Protein AF-A0A8H8J7C5-F1 (afdb_monomer)

Radius of gyration: 35.04 Å; Cα contacts (8 Å, |Δi|>4): 79; chains: 1; bounding box: 46×89×86 Å

Mean predicted aligned error: 20.27 Å

Solvent-accessible surface area (backbone atoms only — not comparable to full-atom values): 8372 Å² total; per-residue (Å²): 139,85,85,79,82,82,80,79,82,76,91,71,86,73,75,77,87,76,67,81,74,76,74,52,92,38,71,64,55,70,90,44,63,45,82,53,96,81,52,27,26,56,82,65,75,46,79,35,15,84,54,33,50,18,37,34,22,62,77,72,44,92,79,47,77,75,75,59,83,78,74,84,79,82,80,80,79,80,54,73,67,56,54,52,53,48,52,54,51,54,52,54,50,54,49,52,53,51,53,53,53,68,76,57,78,63,90,84,92,81,80,84,78,78,81,83,80,84,85,82,79,94,130

Foldseek 3Di:
DDDDDDDDDDPDPPPPPPPPDPPQPAAADQPDADPDPVGFQVVVVHFAASRHRHRRDHCPDPPRPVVPPPPDDDDDDDDPVRVVVVVVVVVVVVVVVVVVVVVPPDDDDDDPPDDPPPDDDDD

Sequence (123 aa):
MVTRPMHAVDSKGKQPDKFKGYRRPFSPDDSNVTKHKKGTPKSRGMRGCIHCGSKMHYKECKHNKSNANNVQVYFAGTTEEEQASFAEYEANAAEYESETKSETSDEEKDEDSSSDSSSESDF

pLDDT: mean 72.41, std 14.82, range [43.72, 93.31]

Secondary structure (DSSP, 8-state):
--PPP-----S-------------SS----S----STT--TTTTT----TTT--SS-SS--TT-GGGS--------PPPHHHHHHHHHHHHHHHH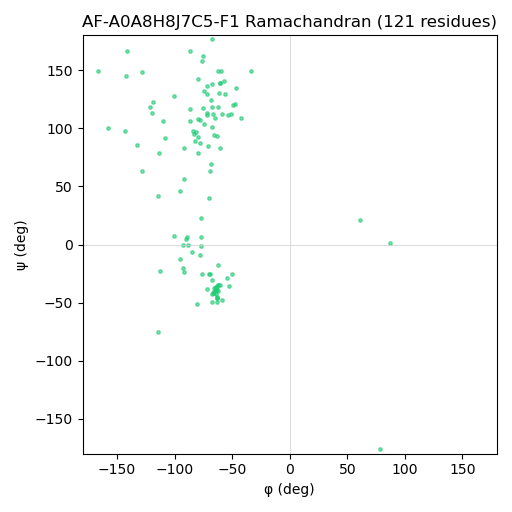HHHHHHHH--S-----------------

Structure (mmCIF, N/CA/C/O backbone):
data_AF-A0A8H8J7C5-F1
#
_entry.id   AF-A0A8H8J7C5-F1
#
loop_
_atom_site.group_PDB
_atom_site.id
_atom_site.type_symbol
_atom_site.label_atom_id
_atom_site.label_alt_id
_atom_site.label_comp_id
_atom_site.label_asym_id
_atom_site.label_entity_id
_atom_site.label_seq_id
_atom_site.pdbx_PDB_ins_code
_atom_site.Cartn_x
_atom_site.Cartn_y
_atom_site.Cartn_z
_atom_site.occupancy
_atom_site.B_iso_or_equiv
_atom_site.auth_seq_id
_atom_site.auth_comp_id
_atom_site.auth_asym_id
_atom_site.auth_atom_id
_atom_site.pdbx_PDB_model_num
ATOM 1 N N . MET A 1 1 ? 7.467 -57.342 -36.248 1.00 47.88 1 MET A N 1
ATOM 2 C CA . MET A 1 1 ? 8.265 -56.221 -35.704 1.00 47.88 1 MET A CA 1
ATOM 3 C C . MET A 1 1 ? 7.764 -54.951 -36.373 1.00 47.88 1 MET A C 1
ATOM 5 O O . MET A 1 1 ? 7.966 -54.811 -37.568 1.00 47.88 1 MET A O 1
ATOM 9 N N . VAL A 1 2 ? 7.007 -54.107 -35.667 1.00 52.25 2 VAL A N 1
ATOM 10 C CA . VAL A 1 2 ? 6.400 -52.896 -36.251 1.00 52.25 2 VAL A CA 1
ATOM 11 C C . VAL A 1 2 ? 7.113 -51.687 -35.659 1.00 52.25 2 VAL A C 1
ATOM 13 O O . VAL A 1 2 ? 6.951 -51.379 -34.479 1.00 52.25 2 VAL A O 1
ATOM 16 N N . THR A 1 3 ? 7.956 -51.044 -36.457 1.00 60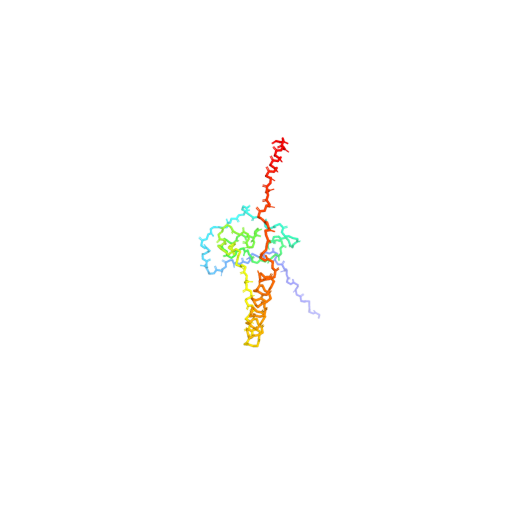.53 3 THR A N 1
ATOM 17 C CA . THR A 1 3 ? 8.647 -49.807 -36.096 1.00 60.53 3 THR A CA 1
ATOM 18 C C . THR A 1 3 ? 7.660 -48.644 -36.169 1.00 60.53 3 THR A C 1
ATOM 20 O O . THR A 1 3 ? 7.092 -48.348 -37.217 1.00 60.53 3 THR A O 1
ATOM 23 N N . ARG A 1 4 ? 7.417 -47.987 -35.030 1.00 63.19 4 ARG A N 1
ATOM 24 C CA . ARG A 1 4 ? 6.651 -46.735 -34.978 1.00 63.19 4 ARG A CA 1
ATOM 25 C C . ARG A 1 4 ? 7.520 -45.584 -35.504 1.00 63.19 4 ARG A C 1
ATOM 27 O O . ARG A 1 4 ? 8.657 -45.460 -35.045 1.00 63.19 4 ARG A O 1
ATOM 34 N N . PRO A 1 5 ? 7.015 -44.728 -36.408 1.00 65.56 5 PRO A N 1
ATOM 35 C CA . PRO A 1 5 ? 7.745 -43.544 -36.833 1.00 65.56 5 PRO A CA 1
ATOM 36 C C . PRO A 1 5 ? 7.769 -42.510 -35.699 1.00 65.56 5 PRO A C 1
ATOM 38 O O . PRO A 1 5 ? 6.742 -42.183 -35.104 1.00 65.56 5 PRO A O 1
ATOM 41 N N . MET A 1 6 ? 8.965 -42.012 -35.390 1.00 60.91 6 MET A N 1
ATOM 42 C CA . MET A 1 6 ? 9.193 -40.890 -34.481 1.00 60.91 6 MET A CA 1
ATOM 43 C C . MET A 1 6 ? 8.733 -39.607 -35.182 1.00 60.91 6 MET A C 1
ATOM 45 O O . MET A 1 6 ? 9.311 -39.213 -36.192 1.00 60.91 6 MET A O 1
ATOM 49 N N . HIS A 1 7 ? 7.678 -38.967 -34.678 1.00 58.69 7 HIS A N 1
ATOM 50 C CA . HIS A 1 7 ? 7.254 -37.660 -35.175 1.00 58.69 7 HIS A CA 1
ATOM 51 C C . HIS A 1 7 ? 8.295 -36.599 -34.798 1.00 58.69 7 HIS A C 1
ATOM 53 O O . HIS A 1 7 ? 8.630 -36.435 -33.625 1.00 58.69 7 HIS A O 1
ATOM 59 N N . ALA A 1 8 ? 8.804 -35.889 -35.805 1.00 57.34 8 ALA A N 1
ATOM 60 C CA . ALA A 1 8 ? 9.688 -34.747 -35.639 1.00 57.34 8 ALA A CA 1
ATOM 61 C C . ALA A 1 8 ? 8.974 -33.628 -34.861 1.00 57.34 8 ALA A C 1
ATOM 63 O O . ALA A 1 8 ? 7.851 -33.245 -35.186 1.00 57.34 8 ALA A O 1
ATOM 64 N N . VAL A 1 9 ? 9.629 -33.106 -33.823 1.00 58.81 9 VAL A N 1
ATOM 65 C CA . VAL A 1 9 ? 9.182 -31.910 -33.106 1.00 58.81 9 VAL A CA 1
ATOM 66 C C . VAL A 1 9 ? 9.625 -30.676 -33.891 1.00 58.81 9 VAL A C 1
ATOM 68 O O . VAL A 1 9 ? 10.767 -30.235 -33.804 1.00 58.81 9 VAL A O 1
ATOM 71 N N . ASP A 1 10 ? 8.723 -30.126 -34.701 1.00 54.53 10 ASP A N 1
ATOM 72 C CA . ASP A 1 10 ? 8.936 -28.846 -35.375 1.00 54.53 10 ASP A CA 1
ATOM 73 C C . ASP A 1 10 ? 9.039 -27.702 -34.347 1.00 54.53 10 ASP A C 1
ATOM 75 O O . ASP A 1 10 ? 8.063 -27.281 -33.721 1.00 54.53 10 ASP A O 1
ATOM 79 N N . SER A 1 11 ? 10.251 -27.165 -34.194 1.00 59.75 11 SER A N 1
ATOM 80 C CA . SER A 1 11 ? 10.648 -26.084 -33.276 1.00 59.75 11 SER A CA 1
ATOM 81 C C . SER A 1 11 ? 10.108 -24.689 -33.638 1.00 59.75 11 SER A C 1
ATOM 83 O O . SER A 1 11 ? 10.807 -23.685 -33.498 1.00 59.75 11 SER A O 1
ATOM 85 N N . LYS A 1 12 ? 8.857 -24.569 -34.090 1.00 56.31 12 LYS A N 1
ATOM 86 C CA . LYS A 1 12 ? 8.212 -23.266 -34.337 1.00 56.31 12 LYS A CA 1
ATOM 87 C C . LYS A 1 12 ? 6.858 -23.177 -33.645 1.00 56.31 12 LYS A C 1
ATOM 89 O O . LYS A 1 12 ? 5.825 -22.955 -34.267 1.00 56.31 12 LYS A O 1
ATOM 94 N N . GLY A 1 13 ? 6.885 -23.248 -32.316 1.00 46.78 13 GLY A N 1
ATOM 95 C CA . GLY A 1 13 ? 5.779 -22.833 -31.454 1.00 46.78 13 GLY A CA 1
ATOM 96 C C . GLY A 1 13 ? 5.579 -21.313 -31.469 1.00 46.78 13 GLY A C 1
ATOM 97 O O . GLY A 1 13 ? 5.744 -20.654 -30.445 1.00 46.78 13 GLY A O 1
ATOM 98 N N . LYS A 1 14 ? 5.230 -20.729 -32.621 1.00 56.09 14 LYS A N 1
ATOM 99 C CA . LYS A 1 14 ? 4.709 -19.359 -32.679 1.00 56.09 14 LYS A CA 1
ATOM 100 C C . LYS A 1 14 ? 3.247 -19.433 -32.240 1.00 56.09 14 LYS A C 1
ATOM 102 O O . LYS A 1 14 ? 2.356 -19.652 -33.054 1.00 56.09 14 LYS A O 1
ATOM 107 N N . GLN A 1 15 ? 3.029 -19.342 -30.929 1.00 52.25 15 GLN A N 1
ATOM 108 C CA . GLN A 1 15 ? 1.696 -19.234 -30.334 1.00 52.25 15 GLN A CA 1
ATOM 109 C C . GLN A 1 15 ? 0.929 -18.120 -31.071 1.00 52.25 15 GLN A C 1
ATOM 111 O O . GLN A 1 15 ? 1.420 -16.987 -31.109 1.00 52.25 15 GLN A O 1
ATOM 116 N N . PRO A 1 16 ? -0.221 -18.406 -31.705 1.00 46.00 16 PRO A N 1
ATOM 117 C CA . PRO A 1 16 ? -1.013 -17.362 -32.327 1.00 46.00 16 PRO A CA 1
ATOM 118 C C . PRO A 1 16 ? -1.576 -16.468 -31.220 1.00 46.00 16 PRO A C 1
ATOM 120 O O . PRO A 1 16 ? -2.333 -16.927 -30.365 1.00 46.00 16 PRO A O 1
ATOM 123 N N . ASP A 1 17 ? -1.195 -15.191 -31.249 1.00 55.91 17 ASP A N 1
ATOM 124 C CA . ASP A 1 17 ? -1.699 -14.121 -30.386 1.00 55.91 17 ASP A CA 1
ATOM 125 C C . ASP A 1 17 ? -3.170 -13.836 -30.747 1.00 55.91 17 ASP A C 1
ATOM 127 O O . ASP A 1 17 ? -3.527 -12.849 -31.383 1.00 55.91 17 ASP A O 1
ATOM 131 N N . LYS A 1 18 ? -4.050 -14.789 -30.430 1.00 47.41 18 LYS A N 1
ATOM 132 C CA . LYS A 1 18 ? -5.505 -14.632 -30.488 1.00 47.41 18 LYS A CA 1
ATOM 133 C C . LYS A 1 18 ? -6.018 -14.256 -29.101 1.00 47.41 18 LYS A C 1
ATOM 135 O O . LYS A 1 18 ? -6.990 -14.832 -28.618 1.00 47.41 18 LYS A O 1
ATOM 140 N N . PHE A 1 19 ? -5.373 -13.298 -28.433 1.00 52.53 19 PHE A N 1
ATOM 141 C CA . PHE A 1 19 ? -5.981 -12.684 -27.260 1.00 52.53 19 PHE A CA 1
ATOM 142 C C . PHE A 1 19 ? -6.907 -11.575 -27.750 1.00 52.53 19 PHE A C 1
ATOM 144 O O . PHE A 1 19 ? -6.476 -10.479 -28.100 1.00 52.53 19 PHE A O 1
ATOM 151 N N . LYS A 1 20 ? -8.197 -11.910 -27.830 1.00 50.31 20 LYS A N 1
ATOM 152 C CA . LYS A 1 20 ? -9.311 -10.991 -28.078 1.00 50.31 20 LYS A CA 1
ATOM 153 C C . LYS A 1 20 ? -9.071 -9.724 -27.246 1.00 50.31 20 LYS A C 1
ATOM 155 O O . LYS A 1 20 ? -9.028 -9.774 -26.018 1.00 50.31 20 LYS A O 1
ATOM 160 N N . GLY A 1 21 ? -8.744 -8.639 -27.945 1.00 52.88 21 GLY A N 1
ATOM 161 C CA . GLY A 1 21 ? -8.026 -7.505 -27.384 1.00 52.88 21 GLY A CA 1
ATOM 162 C C . GLY A 1 21 ? -8.835 -6.740 -26.351 1.00 52.88 21 GLY A C 1
ATOM 163 O O . GLY A 1 21 ? -9.606 -5.852 -26.701 1.00 52.88 21 GLY A O 1
ATOM 164 N N . TYR A 1 22 ? -8.551 -6.977 -25.073 1.00 55.50 22 TYR A N 1
ATOM 165 C CA . TYR A 1 22 ? -8.580 -5.884 -24.112 1.00 55.50 22 TYR A CA 1
ATOM 166 C C . TYR A 1 22 ? -7.457 -4.935 -24.519 1.00 55.50 22 TYR A C 1
ATOM 168 O O . TYR A 1 22 ? -6.286 -5.159 -24.196 1.00 55.50 22 TYR A O 1
ATOM 176 N N . ARG A 1 23 ? -7.797 -3.910 -25.309 1.00 63.72 23 ARG A N 1
ATOM 177 C CA . ARG A 1 23 ? -6.909 -2.768 -25.520 1.00 63.72 23 ARG A CA 1
ATOM 178 C C . ARG A 1 23 ? -6.543 -2.257 -24.136 1.00 63.72 23 ARG A C 1
ATOM 180 O O . ARG A 1 23 ? -7.403 -1.773 -23.404 1.00 63.72 23 ARG A O 1
ATOM 187 N N . ARG A 1 24 ? -5.277 -2.420 -23.756 1.00 73.94 24 ARG A N 1
ATOM 188 C CA . ARG A 1 24 ? -4.778 -1.747 -22.565 1.00 73.94 24 ARG A CA 1
ATOM 189 C C . ARG A 1 24 ? -4.922 -0.244 -22.800 1.00 73.94 24 ARG A C 1
ATOM 191 O O . ARG A 1 24 ? -4.666 0.202 -23.920 1.00 73.94 24 ARG A O 1
ATOM 198 N N . PRO A 1 25 ? -5.344 0.517 -21.781 1.00 80.69 25 PRO A N 1
ATOM 199 C CA . PRO A 1 25 ? -5.599 1.946 -21.928 1.00 80.69 25 PRO A CA 1
ATOM 200 C C . PRO A 1 25 ? -4.340 2.733 -22.320 1.00 80.69 25 PRO A C 1
ATOM 202 O O . PRO A 1 25 ? -4.454 3.840 -22.831 1.00 80.69 25 PRO A O 1
ATOM 205 N N . PHE A 1 26 ? -3.153 2.148 -22.129 1.00 82.81 26 PHE A N 1
ATOM 206 C CA . PHE A 1 26 ? -1.869 2.772 -22.420 1.00 82.81 26 PHE A CA 1
ATOM 207 C C . PHE A 1 26 ? -0.985 1.872 -23.289 1.00 82.81 26 PHE A C 1
ATOM 209 O O . PHE A 1 26 ? -1.038 0.640 -23.192 1.00 82.81 26 PHE A O 1
ATOM 216 N N . SER A 1 27 ? -0.158 2.497 -24.132 1.00 87.31 27 SER A N 1
ATOM 217 C CA . SER A 1 27 ? 0.898 1.816 -24.884 1.00 87.31 27 SER A CA 1
ATOM 218 C C . SER A 1 27 ? 1.929 1.202 -23.931 1.00 87.31 27 SER A C 1
ATOM 220 O O . SER A 1 27 ? 2.159 1.766 -22.860 1.00 87.31 27 SER A O 1
ATOM 222 N N . PRO A 1 28 ? 2.578 0.081 -24.297 1.00 85.81 28 PRO A N 1
ATOM 223 C CA . PRO A 1 28 ? 3.670 -0.475 -23.508 1.00 85.81 28 PRO A CA 1
ATOM 224 C C . PRO A 1 28 ? 4.774 0.566 -23.316 1.00 85.81 28 PRO A C 1
ATOM 226 O O . PRO A 1 28 ? 5.223 1.173 -24.283 1.00 85.81 28 PRO A O 1
ATOM 229 N N . ASP A 1 29 ? 5.189 0.760 -22.071 1.00 83.75 29 ASP A N 1
ATOM 230 C CA . ASP A 1 29 ? 6.235 1.703 -21.689 1.00 83.75 29 ASP A CA 1
ATOM 231 C C . ASP A 1 29 ? 7.350 0.935 -20.976 1.00 83.75 29 ASP A C 1
ATOM 233 O O . ASP A 1 29 ? 7.104 0.3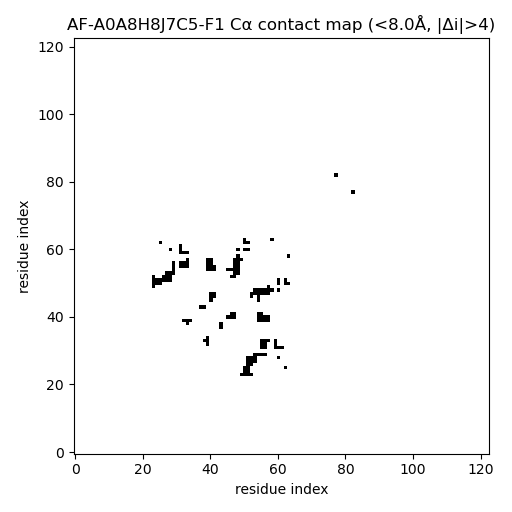08 -19.948 1.00 83.75 29 ASP A O 1
ATOM 237 N N . ASP A 1 30 ? 8.558 0.950 -21.533 1.00 85.75 30 ASP A N 1
ATOM 238 C CA . ASP A 1 30 ? 9.727 0.260 -20.977 1.00 85.75 30 ASP A CA 1
ATOM 239 C C . ASP A 1 30 ? 10.671 1.217 -20.224 1.00 85.75 30 ASP A C 1
ATOM 241 O O . ASP A 1 30 ? 11.748 0.798 -19.799 1.00 85.75 30 ASP A O 1
ATOM 245 N N . SER A 1 31 ? 10.274 2.483 -20.025 1.00 84.56 31 SER A N 1
ATOM 246 C CA . SER A 1 31 ? 11.078 3.482 -19.302 1.00 84.56 31 SER A CA 1
ATOM 247 C C . SER A 1 31 ? 11.371 3.079 -17.852 1.00 84.56 31 SER A C 1
ATOM 249 O O . SER A 1 31 ? 12.467 3.322 -17.350 1.00 84.56 31 SER A O 1
ATOM 251 N N . ASN A 1 32 ? 10.423 2.395 -17.203 1.00 81.44 32 ASN A N 1
ATOM 252 C CA . ASN A 1 32 ? 10.588 1.840 -15.865 1.00 81.44 32 ASN A CA 1
ATOM 253 C C . ASN A 1 32 ? 10.883 0.337 -15.931 1.00 81.44 32 ASN A C 1
ATOM 255 O O . ASN A 1 32 ? 10.123 -0.442 -16.520 1.00 81.44 32 ASN A O 1
ATOM 259 N N . VAL A 1 33 ? 11.964 -0.072 -15.264 1.00 82.88 33 VAL A N 1
ATOM 260 C CA . VAL A 1 33 ? 12.408 -1.466 -15.151 1.00 82.88 33 VAL A CA 1
ATOM 261 C C . VAL A 1 33 ? 12.411 -1.867 -13.681 1.00 82.88 33 VAL A C 1
ATOM 263 O O . VAL A 1 33 ? 13.128 -1.263 -12.885 1.00 82.88 33 VAL A O 1
ATOM 266 N N . THR A 1 34 ? 11.672 -2.924 -13.327 1.00 80.44 34 THR A N 1
ATOM 267 C CA . THR A 1 34 ? 11.658 -3.431 -11.946 1.00 80.44 34 THR A CA 1
ATOM 268 C C . THR A 1 34 ? 13.046 -3.912 -11.543 1.00 80.44 34 THR A C 1
ATOM 270 O O . THR A 1 34 ? 13.553 -4.880 -12.118 1.00 80.44 34 THR A O 1
ATOM 273 N N . LYS A 1 35 ? 13.621 -3.287 -10.512 1.00 79.25 35 LYS A N 1
ATOM 274 C CA . LYS A 1 35 ? 14.953 -3.616 -9.963 1.00 79.25 35 LYS A CA 1
ATOM 275 C C . LYS A 1 35 ? 14.918 -4.676 -8.854 1.00 79.25 35 LYS A C 1
ATOM 277 O O . LYS A 1 35 ? 15.927 -4.945 -8.211 1.00 79.25 35 LYS A O 1
ATOM 282 N N . HIS A 1 36 ? 13.757 -5.274 -8.588 1.00 75.12 36 HIS A N 1
ATOM 283 C CA . HIS A 1 36 ? 13.601 -6.252 -7.514 1.00 75.12 36 HIS A CA 1
ATOM 284 C C . HIS A 1 36 ? 14.519 -7.473 -7.680 1.00 75.12 36 HIS A C 1
ATOM 286 O O . HIS A 1 36 ? 14.738 -7.953 -8.789 1.00 75.12 36 HIS A O 1
ATOM 292 N N . LYS A 1 37 ? 1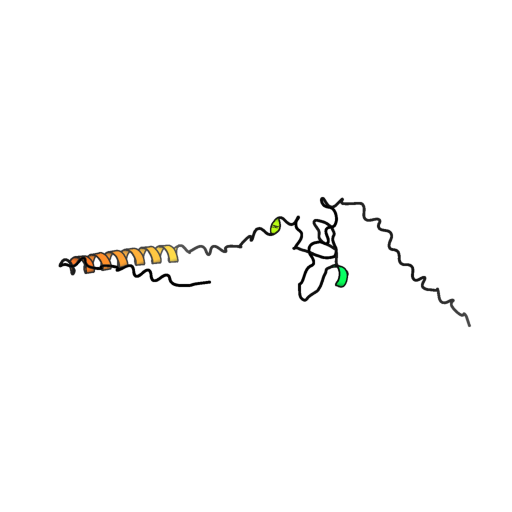4.928 -8.073 -6.550 1.00 73.94 37 LYS A N 1
ATOM 293 C CA . LYS A 1 37 ? 15.753 -9.301 -6.464 1.00 73.94 37 LYS A CA 1
ATOM 294 C C . LYS A 1 37 ? 15.238 -10.468 -7.323 1.00 73.94 37 LYS A C 1
ATOM 296 O O . LYS A 1 37 ? 16.002 -11.343 -7.705 1.00 73.94 37 LYS A O 1
ATOM 301 N N . LYS A 1 38 ? 13.933 -10.489 -7.619 1.00 76.81 38 LYS A N 1
ATOM 302 C CA . LYS A 1 38 ? 13.270 -11.526 -8.426 1.00 76.81 38 LYS A CA 1
ATOM 303 C C . LYS A 1 38 ? 13.355 -11.271 -9.946 1.00 76.81 38 LYS A C 1
ATOM 305 O O . LYS A 1 38 ? 12.948 -12.138 -10.709 1.00 76.81 38 LYS A O 1
ATOM 310 N N . GLY A 1 39 ? 13.875 -10.127 -10.391 1.00 81.31 39 GLY A N 1
ATOM 311 C CA . GLY A 1 39 ? 13.980 -9.756 -11.804 1.00 81.31 39 GLY A CA 1
ATOM 312 C C . GLY A 1 39 ? 12.672 -9.245 -12.421 1.00 81.31 39 GLY A C 1
ATOM 313 O O . GLY A 1 39 ? 11.656 -9.081 -11.738 1.00 81.31 39 GLY A O 1
ATOM 314 N N . THR A 1 40 ? 12.706 -8.983 -13.730 1.00 86.81 40 THR A N 1
ATOM 315 C CA . THR A 1 40 ? 11.580 -8.426 -14.493 1.00 86.81 40 THR A CA 1
ATOM 316 C C . THR A 1 40 ? 10.503 -9.478 -14.789 1.00 86.81 40 THR A C 1
ATOM 318 O O . THR A 1 40 ? 10.778 -10.681 -14.819 1.00 86.81 40 THR A O 1
ATOM 321 N N . PRO A 1 41 ? 9.250 -9.073 -15.066 1.00 88.38 41 PRO A N 1
ATOM 322 C CA . PRO A 1 41 ? 8.223 -10.005 -15.536 1.00 88.38 41 PRO A CA 1
ATOM 323 C C . PRO A 1 41 ? 8.671 -10.825 -16.755 1.00 88.38 41 PRO A C 1
ATOM 325 O O . PRO A 1 41 ? 8.368 -12.017 -16.832 1.00 88.38 41 PRO A O 1
ATOM 328 N N . LYS A 1 42 ? 9.451 -10.213 -17.662 1.00 88.25 42 LYS A N 1
ATOM 329 C CA . LYS A 1 42 ? 10.061 -10.872 -18.824 1.00 88.25 42 LYS A CA 1
ATOM 330 C C . LYS A 1 42 ? 10.973 -12.031 -18.422 1.00 88.25 42 LYS A C 1
ATOM 332 O O . LYS A 1 42 ? 10.828 -13.109 -18.992 1.00 88.25 42 LYS A O 1
ATOM 337 N N . SER A 1 43 ? 11.873 -11.837 -17.453 1.00 87.50 43 SER A N 1
ATOM 338 C CA . SER A 1 43 ? 12.807 -12.891 -17.021 1.00 87.50 43 SER A CA 1
ATOM 339 C C . SER A 1 43 ? 12.104 -14.037 -16.295 1.00 87.50 43 SER A C 1
ATOM 341 O O . SER A 1 43 ? 12.589 -15.162 -16.300 1.00 87.50 43 SER A O 1
ATOM 343 N N . ARG A 1 44 ? 10.942 -13.765 -15.696 1.00 85.31 44 ARG A N 1
ATOM 344 C CA . ARG A 1 44 ? 10.142 -14.754 -14.964 1.00 85.31 44 ARG A CA 1
ATOM 345 C C . ARG A 1 44 ? 9.071 -15.445 -15.815 1.00 85.31 44 ARG A C 1
ATOM 347 O O . ARG A 1 44 ? 8.309 -16.238 -15.273 1.00 85.31 44 ARG A O 1
ATOM 354 N N . GLY A 1 45 ? 8.947 -15.107 -17.102 1.00 85.44 45 GLY A N 1
ATOM 355 C CA . GLY A 1 45 ? 7.873 -15.624 -17.961 1.00 85.44 45 GLY A CA 1
ATOM 356 C C . GLY A 1 45 ? 6.462 -15.246 -17.486 1.00 85.44 45 GLY A C 1
ATOM 357 O O . GLY A 1 45 ? 5.490 -15.909 -17.838 1.00 85.44 45 GLY A O 1
ATOM 358 N N . MET A 1 46 ? 6.336 -14.198 -16.668 1.00 86.69 46 MET A N 1
ATOM 359 C CA . MET A 1 46 ? 5.056 -13.758 -16.114 1.00 86.69 46 MET A CA 1
ATOM 360 C C . MET A 1 46 ? 4.336 -12.799 -17.063 1.00 86.69 46 MET A C 1
ATOM 362 O O . MET A 1 46 ? 4.915 -12.239 -18.000 1.00 86.69 46 MET A O 1
ATOM 366 N N . ARG A 1 47 ? 3.047 -12.567 -16.789 1.00 85.88 47 ARG A N 1
ATOM 367 C CA . ARG A 1 47 ? 2.283 -11.518 -17.471 1.00 85.88 47 ARG A CA 1
ATOM 368 C C . ARG A 1 47 ? 2.932 -10.155 -17.201 1.00 85.88 47 ARG A C 1
ATOM 370 O O . ARG A 1 47 ? 3.382 -9.884 -16.090 1.00 85.88 47 ARG A O 1
ATOM 377 N N . GLY A 1 48 ? 2.987 -9.320 -18.239 1.00 86.69 48 GLY A N 1
ATOM 378 C CA . GLY A 1 48 ? 3.461 -7.940 -18.131 1.00 86.69 48 GLY A CA 1
ATOM 379 C C . GLY A 1 48 ? 2.519 -7.066 -17.302 1.00 86.69 48 GLY A C 1
ATOM 380 O O . GLY A 1 48 ? 1.452 -7.515 -16.878 1.00 86.69 48 GLY A O 1
ATOM 381 N N . CYS A 1 49 ? 2.912 -5.812 -17.091 1.00 88.62 49 CYS A N 1
ATOM 382 C CA . CYS A 1 49 ? 2.135 -4.813 -16.370 1.00 88.62 49 CYS A CA 1
ATOM 383 C C . CYS A 1 49 ? 0.666 -4.783 -16.827 1.00 88.62 49 CYS A C 1
ATOM 385 O O . CYS A 1 49 ? 0.373 -4.749 -18.023 1.00 88.62 49 CYS A O 1
ATOM 387 N N . ILE A 1 50 ? -0.265 -4.739 -15.873 1.00 86.81 50 ILE A N 1
ATOM 388 C CA . ILE A 1 50 ? -1.710 -4.715 -16.146 1.00 86.81 50 ILE A CA 1
ATOM 389 C C . ILE A 1 50 ? -2.125 -3.399 -16.829 1.00 86.81 50 ILE A C 1
ATOM 391 O O . ILE A 1 50 ? -3.038 -3.393 -17.651 1.00 86.81 50 ILE A O 1
ATOM 395 N N . HIS A 1 51 ? -1.421 -2.300 -16.544 1.00 87.44 51 HIS A N 1
ATOM 396 C CA . HIS A 1 51 ? -1.773 -0.965 -17.030 1.00 87.44 51 HIS A CA 1
ATOM 397 C C . HIS A 1 51 ? -1.320 -0.711 -18.475 1.00 87.44 51 HIS A C 1
ATOM 399 O O . HIS A 1 51 ? -2.131 -0.306 -19.304 1.00 87.44 51 HIS A O 1
ATOM 405 N N . CYS A 1 52 ? -0.044 -0.967 -18.787 1.00 87.38 52 CYS A N 1
ATOM 406 C CA . CYS A 1 52 ? 0.546 -0.686 -20.106 1.00 87.38 52 CYS A CA 1
ATOM 407 C C . CYS A 1 52 ? 0.930 -1.954 -20.893 1.00 87.38 52 CYS A C 1
ATOM 409 O O . CYS A 1 52 ? 0.985 -1.958 -22.122 1.00 87.38 52 CYS A O 1
ATOM 411 N N . GLY A 1 53 ? 1.145 -3.083 -20.211 1.00 86.25 53 GLY A N 1
ATOM 412 C CA . GLY A 1 53 ? 1.555 -4.344 -20.836 1.00 86.25 53 GLY A CA 1
ATOM 413 C C . GLY A 1 53 ? 3.036 -4.553 -21.028 1.00 86.25 53 GLY A C 1
ATOM 414 O O . GLY A 1 53 ? 3.409 -5.581 -21.595 1.00 86.25 53 GLY A O 1
ATOM 415 N N . SER A 1 54 ? 3.867 -3.609 -20.592 1.00 89.44 54 SER A N 1
ATOM 416 C CA . SER A 1 54 ? 5.311 -3.801 -20.591 1.00 89.44 54 SER A CA 1
ATOM 417 C C . SER A 1 54 ? 5.675 -5.047 -19.784 1.00 89.44 54 SER A C 1
ATOM 419 O O . SER A 1 54 ? 5.096 -5.323 -18.732 1.00 89.44 54 SER A O 1
ATOM 421 N N . LYS A 1 55 ? 6.652 -5.813 -20.270 1.00 90.56 55 LYS A N 1
ATOM 422 C CA . LYS A 1 55 ? 7.225 -6.945 -19.525 1.00 90.56 55 LYS A CA 1
ATOM 423 C C . LYS A 1 55 ? 8.421 -6.520 -18.663 1.00 90.56 55 LYS A C 1
ATOM 425 O O . LYS A 1 55 ? 9.062 -7.384 -18.066 1.00 90.56 55 LYS A O 1
ATOM 430 N N . MET A 1 56 ? 8.727 -5.224 -18.610 1.00 90.62 56 MET A N 1
ATOM 431 C CA . MET A 1 56 ? 9.875 -4.668 -17.894 1.00 90.62 56 MET A CA 1
ATOM 432 C C . MET A 1 56 ? 9.536 -4.263 -16.461 1.00 90.62 56 MET A C 1
ATOM 434 O O . MET A 1 56 ? 10.420 -4.284 -15.609 1.00 90.62 56 MET A O 1
ATOM 438 N N . HIS A 1 57 ? 8.264 -3.993 -16.164 1.00 89.56 57 HIS A N 1
ATOM 439 C CA . HIS A 1 57 ? 7.805 -3.677 -14.816 1.00 89.56 57 HIS A CA 1
ATOM 440 C C . HIS A 1 57 ? 6.442 -4.292 -14.484 1.00 89.56 57 HIS A C 1
ATOM 442 O O . HIS A 1 57 ? 5.713 -4.756 -15.359 1.00 89.56 57 HIS A O 1
ATOM 448 N N . TYR A 1 58 ? 6.096 -4.288 -13.193 1.00 84.88 58 TYR A N 1
ATOM 449 C CA . TYR A 1 58 ? 4.809 -4.779 -12.695 1.00 84.88 58 TYR A CA 1
ATOM 450 C C . TYR A 1 58 ? 3.963 -3.650 -12.084 1.00 84.88 58 TYR A C 1
ATOM 452 O O . TYR A 1 58 ? 3.036 -3.174 -12.738 1.00 84.88 58 TYR A O 1
ATOM 460 N N . LYS A 1 59 ? 4.306 -3.187 -10.870 1.00 82.00 59 LYS A N 1
ATOM 461 C CA . LYS A 1 59 ? 3.595 -2.112 -10.140 1.00 82.00 59 LYS A CA 1
ATOM 462 C C . LYS A 1 59 ? 4.168 -0.714 -10.374 1.00 82.00 59 LYS A C 1
ATOM 464 O O . LYS A 1 59 ? 3.459 0.265 -10.194 1.00 82.00 59 LYS A O 1
ATOM 469 N N . GLU A 1 60 ? 5.413 -0.625 -10.825 1.00 83.56 60 GLU A N 1
ATOM 470 C CA . GLU A 1 60 ? 6.151 0.631 -11.047 1.00 83.56 60 GLU A CA 1
ATOM 471 C C . GLU A 1 60 ? 5.727 1.357 -12.343 1.00 83.56 60 GLU A C 1
ATOM 473 O O . GLU A 1 60 ? 6.483 2.126 -12.932 1.00 83.56 60 GLU A O 1
ATOM 478 N N . CYS A 1 61 ? 4.518 1.089 -12.840 1.00 87.19 61 CYS A N 1
ATOM 479 C CA . CYS A 1 61 ? 4.015 1.733 -14.043 1.00 87.19 61 CYS A CA 1
ATOM 480 C C . CYS A 1 61 ? 3.679 3.193 -13.748 1.00 87.19 61 CYS A C 1
ATOM 482 O O . CYS A 1 61 ? 2.977 3.475 -12.778 1.00 87.19 61 CYS A O 1
ATOM 484 N N . LYS A 1 62 ? 4.064 4.110 -14.641 1.00 85.06 62 LYS A N 1
ATOM 485 C CA . LYS A 1 62 ? 3.641 5.520 -14.584 1.00 85.06 62 LYS A CA 1
ATOM 486 C C . LYS A 1 62 ? 2.115 5.678 -14.535 1.00 85.06 62 LYS A C 1
ATOM 488 O O . LYS A 1 62 ? 1.598 6.629 -13.961 1.00 85.06 62 LYS A O 1
ATOM 493 N N . HIS A 1 63 ? 1.389 4.731 -15.123 1.00 84.31 63 HIS A N 1
ATOM 494 C CA . HIS A 1 63 ? -0.072 4.723 -15.163 1.00 84.31 63 HIS A CA 1
ATOM 495 C C . HIS A 1 63 ? -0.722 4.036 -13.955 1.00 84.31 63 HIS A C 1
ATOM 497 O O . HIS A 1 63 ? -1.951 3.964 -13.881 1.00 84.31 63 HIS A O 1
ATOM 503 N N . ASN A 1 64 ? 0.074 3.523 -13.013 1.00 84.44 64 ASN A N 1
ATOM 504 C CA . ASN A 1 64 ? -0.447 2.970 -11.777 1.00 84.44 64 ASN A CA 1
ATOM 505 C C . ASN A 1 64 ? -0.781 4.108 -10.801 1.00 84.44 64 ASN A C 1
ATOM 507 O O . ASN A 1 64 ? 0.102 4.740 -10.228 1.00 84.44 64 ASN A O 1
ATOM 511 N N . LYS A 1 65 ? -2.077 4.353 -10.597 1.00 75.12 65 LYS A N 1
ATOM 512 C CA . LYS A 1 65 ? -2.577 5.342 -9.627 1.00 75.12 65 LYS A CA 1
ATOM 513 C C . LYS A 1 65 ? -2.539 4.835 -8.176 1.00 75.12 65 LYS A C 1
ATOM 515 O O . LYS A 1 65 ? -2.747 5.619 -7.260 1.00 75.12 65 LYS A O 1
ATOM 520 N N . SER A 1 66 ? -2.250 3.548 -7.953 1.00 67.19 66 SER A N 1
ATOM 521 C CA . SER A 1 66 ? -2.190 2.923 -6.620 1.00 67.19 66 SER A CA 1
ATOM 522 C C . SER A 1 66 ? -0.911 3.252 -5.838 1.00 67.19 66 SER A C 1
ATOM 524 O O . SER A 1 66 ? -0.693 2.682 -4.773 1.00 67.19 66 SER A O 1
ATOM 526 N N . ASN A 1 67 ? -0.055 4.138 -6.351 1.00 57.78 67 ASN A N 1
ATOM 527 C CA . ASN A 1 67 ? 1.135 4.604 -5.637 1.00 57.78 67 ASN A CA 1
ATOM 528 C C . ASN A 1 67 ? 0.782 5.645 -4.561 1.00 57.78 67 ASN A C 1
ATOM 530 O O . ASN A 1 67 ? 1.670 6.121 -3.861 1.00 57.78 67 ASN A O 1
ATOM 534 N N . ALA A 1 68 ? -0.498 6.013 -4.430 1.00 61.25 68 ALA A N 1
ATOM 535 C CA . ALA A 1 68 ? -0.986 6.609 -3.200 1.00 61.25 68 ALA A CA 1
ATOM 536 C C . ALA A 1 68 ? -0.726 5.590 -2.086 1.00 61.25 68 ALA A C 1
ATOM 538 O O . ALA A 1 68 ? -1.286 4.493 -2.104 1.00 61.25 68 ALA A O 1
ATOM 539 N N . ASN A 1 69 ? 0.190 5.926 -1.180 1.00 62.16 69 ASN A N 1
ATOM 540 C CA . ASN A 1 69 ? 0.497 5.149 0.010 1.00 62.16 69 ASN A CA 1
ATOM 541 C C . ASN A 1 69 ? -0.772 5.064 0.864 1.00 62.16 69 ASN A C 1
ATOM 543 O O . ASN A 1 69 ? -0.975 5.869 1.767 1.00 62.16 69 ASN A O 1
ATOM 547 N N . ASN A 1 70 ? -1.658 4.123 0.546 1.00 62.56 70 ASN A N 1
ATOM 548 C CA . ASN A 1 70 ? -2.813 3.810 1.366 1.00 62.56 70 ASN A CA 1
ATOM 549 C C . ASN A 1 70 ? -2.269 3.112 2.613 1.00 62.56 70 ASN A C 1
ATOM 551 O O . ASN A 1 70 ? -2.132 1.888 2.649 1.00 62.56 70 ASN A O 1
ATOM 555 N N . VAL A 1 71 ? -1.862 3.912 3.598 1.00 69.25 71 VAL A N 1
ATOM 556 C CA . VAL A 1 71 ? -1.498 3.429 4.926 1.00 69.25 71 VAL A CA 1
ATOM 557 C C . VAL A 1 71 ? -2.780 2.888 5.544 1.00 69.25 71 VAL A C 1
ATOM 559 O O . VAL A 1 71 ? -3.728 3.632 5.785 1.00 69.25 71 VAL A O 1
ATOM 562 N N . GLN A 1 72 ? -2.836 1.574 5.740 1.00 73.44 72 GLN A N 1
ATOM 563 C CA . GLN A 1 72 ? -3.939 0.947 6.449 1.00 73.44 72 GLN A CA 1
ATOM 564 C C . GLN A 1 72 ? -3.765 1.246 7.940 1.00 73.44 72 GLN A C 1
ATOM 566 O O . GLN A 1 72 ? -2.905 0.660 8.594 1.00 73.44 72 GLN A O 1
ATOM 571 N N . VAL A 1 73 ? -4.552 2.186 8.463 1.00 78.75 73 VAL A N 1
ATOM 572 C CA . VAL A 1 73 ? -4.584 2.495 9.896 1.00 78.75 73 VAL A CA 1
ATOM 573 C C . VAL A 1 73 ? -5.584 1.550 10.553 1.00 78.75 73 VAL A C 1
ATOM 575 O O . VAL A 1 73 ? -6.768 1.563 10.218 1.00 78.75 73 VAL A O 1
ATOM 578 N N . TYR A 1 74 ? -5.106 0.699 11.458 1.00 78.19 74 TYR A N 1
ATOM 579 C CA . TYR A 1 74 ? -5.974 -0.098 12.318 1.00 78.19 74 TYR A CA 1
ATOM 580 C C . TYR A 1 74 ? -6.305 0.741 13.547 1.00 78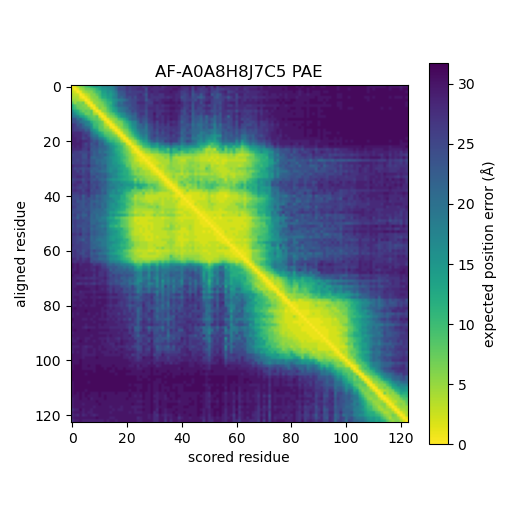.19 74 TYR A C 1
ATOM 582 O O . TYR A 1 74 ? -5.451 0.954 14.403 1.00 78.19 74 TYR A O 1
ATOM 590 N N . PHE A 1 75 ? -7.535 1.244 13.609 1.00 76.50 75 PHE A N 1
ATOM 591 C CA . PHE A 1 75 ? -8.046 1.878 14.815 1.00 76.50 75 PHE A CA 1
ATOM 592 C C . PHE A 1 75 ? -8.443 0.769 15.793 1.00 76.50 75 PHE A C 1
ATOM 594 O O . PHE A 1 75 ? -9.413 0.048 15.550 1.00 76.50 75 PHE A O 1
ATOM 601 N N . ALA A 1 76 ? -7.663 0.582 16.857 1.00 84.06 76 ALA A N 1
ATOM 602 C CA . ALA A 1 76 ? -8.100 -0.225 17.986 1.00 84.06 76 ALA A CA 1
ATOM 603 C C . ALA A 1 76 ? -9.184 0.579 18.714 1.00 84.06 76 ALA A C 1
ATOM 605 O O . ALA A 1 76 ? -8.908 1.656 19.235 1.00 84.06 76 ALA A O 1
ATOM 606 N N . GLY A 1 77 ? -10.430 0.106 18.663 1.00 76.56 77 GLY A N 1
ATOM 607 C CA . GLY A 1 77 ? -11.498 0.693 19.465 1.00 76.56 77 GLY A CA 1
ATOM 608 C C . GLY A 1 77 ? -11.237 0.415 20.941 1.00 76.56 77 GLY A C 1
ATOM 609 O O . GLY A 1 77 ? -10.829 -0.695 21.278 1.00 76.56 77 GLY A O 1
ATOM 610 N N . THR A 1 78 ? -11.464 1.406 21.798 1.00 82.75 78 THR A N 1
ATOM 611 C CA . THR A 1 78 ? -11.446 1.210 23.248 1.00 82.75 78 THR A CA 1
ATOM 612 C C . THR A 1 78 ? -12.766 0.602 23.704 1.00 82.75 78 THR A C 1
ATOM 614 O O . THR A 1 78 ? -13.836 0.902 23.163 1.00 82.75 78 THR A O 1
ATOM 617 N N . THR A 1 79 ? -12.682 -0.294 24.676 1.00 85.56 79 THR A N 1
ATOM 618 C CA . THR A 1 79 ? -13.837 -0.888 25.351 1.00 85.56 79 THR A CA 1
ATOM 619 C C . THR A 1 79 ? -14.460 0.108 26.335 1.00 85.56 79 THR A C 1
ATOM 621 O O . THR A 1 79 ? -13.843 1.101 26.719 1.00 85.56 79 THR A O 1
ATOM 624 N N . GLU A 1 80 ? -15.707 -0.139 26.740 1.00 83.44 80 GLU A N 1
ATOM 625 C CA . GLU A 1 80 ? -16.433 0.728 27.683 1.00 83.44 80 GLU A CA 1
ATOM 626 C C . GLU A 1 80 ? -15.738 0.797 29.056 1.00 83.44 80 GLU A C 1
ATOM 628 O O . GLU A 1 80 ? -15.676 1.856 29.672 1.00 83.44 80 GLU A O 1
ATOM 633 N N . GLU A 1 81 ? -15.125 -0.308 29.486 1.00 84.56 81 GLU A N 1
ATOM 634 C CA . GLU A 1 81 ? -14.334 -0.388 30.719 1.00 84.56 81 GLU A CA 1
ATOM 635 C C . GLU A 1 81 ? -13.069 0.484 30.650 1.00 84.56 81 GLU A C 1
ATOM 637 O O . GLU A 1 81 ? -12.770 1.224 31.586 1.00 84.56 81 GLU A O 1
ATOM 642 N N . GLU A 1 82 ? -12.367 0.482 29.512 1.00 83.38 82 GLU A N 1
ATOM 643 C CA . GLU A 1 82 ? -11.198 1.343 29.299 1.00 83.38 82 GLU A CA 1
ATOM 644 C C . GLU A 1 82 ? -11.582 2.830 29.319 1.00 83.38 82 GLU A C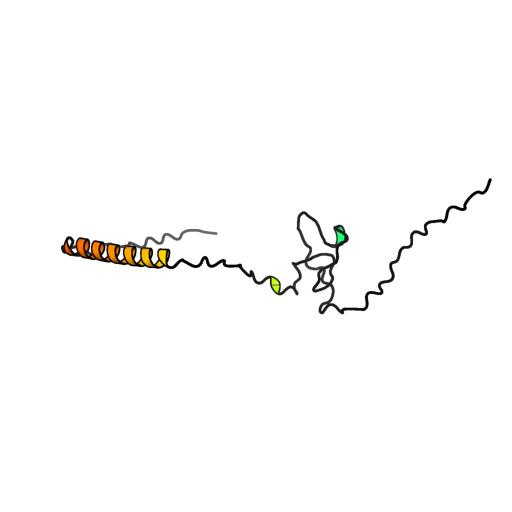 1
ATOM 646 O O . GLU A 1 82 ? -10.856 3.642 29.892 1.00 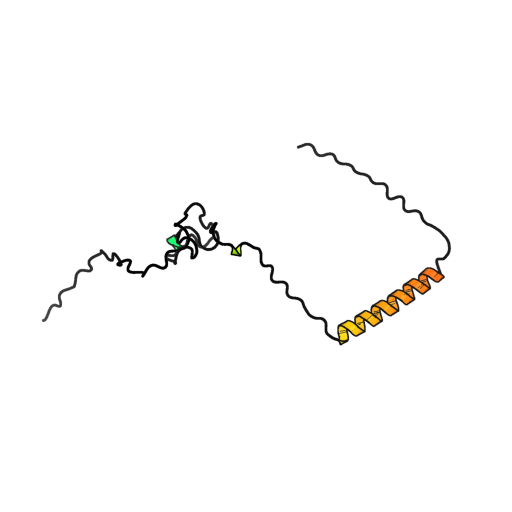83.38 82 GLU A O 1
ATOM 651 N N . GLN A 1 83 ? -12.744 3.196 28.765 1.00 87.19 83 GLN A N 1
ATOM 652 C CA . GLN A 1 83 ? -13.239 4.578 28.814 1.00 87.19 83 GLN A CA 1
ATOM 653 C C . GLN A 1 83 ? -13.599 5.021 30.237 1.00 87.19 83 GLN A C 1
ATOM 655 O O . GLN A 1 83 ? -13.258 6.140 30.623 1.00 87.19 83 GLN A O 1
ATOM 660 N N . ALA A 1 84 ? -14.237 4.153 31.028 1.00 90.00 84 ALA A N 1
ATOM 661 C CA . ALA A 1 84 ? -14.544 4.443 32.429 1.00 90.00 84 ALA A CA 1
ATOM 662 C C . ALA A 1 84 ? -13.262 4.624 33.259 1.00 90.00 84 ALA A C 1
ATOM 664 O O . ALA A 1 84 ? -13.123 5.616 33.973 1.00 90.00 84 ALA A O 1
ATOM 665 N N . SER A 1 85 ? -12.286 3.726 33.082 1.00 88.62 85 SER A N 1
ATOM 666 C CA . SER A 1 85 ? -10.999 3.805 33.785 1.00 88.62 85 SER A CA 1
ATOM 667 C C . SER A 1 85 ? -10.215 5.079 33.445 1.00 88.62 85 SER A C 1
ATOM 669 O O . SER A 1 85 ? -9.569 5.664 34.313 1.00 88.62 85 SER A O 1
ATOM 671 N N . PHE A 1 86 ? -10.311 5.553 32.197 1.00 89.00 86 PHE A N 1
ATOM 672 C CA . PHE A 1 86 ? -9.683 6.802 31.776 1.00 89.00 86 PHE A CA 1
ATOM 673 C C . PHE A 1 86 ? -10.328 8.021 32.447 1.00 89.00 86 PHE A C 1
ATOM 675 O O . PHE A 1 86 ? -9.615 8.901 32.921 1.00 89.00 86 PHE A O 1
ATOM 682 N N . ALA A 1 87 ? -11.660 8.050 32.545 1.00 91.69 87 ALA A N 1
ATOM 683 C CA . ALA A 1 87 ? -12.373 9.141 33.209 1.00 91.69 87 ALA A CA 1
ATOM 684 C C . ALA A 1 87 ? -12.052 9.215 34.713 1.00 91.69 87 ALA A C 1
ATOM 686 O O . ALA A 1 87 ? -11.874 10.304 35.258 1.00 91.69 87 ALA A O 1
ATOM 687 N N . GLU A 1 88 ? -11.931 8.064 35.382 1.00 92.44 88 GLU A N 1
ATOM 688 C CA . GLU A 1 88 ? -11.510 8.001 36.787 1.00 92.44 88 GLU A CA 1
ATOM 689 C C . GLU A 1 88 ? -10.065 8.479 36.976 1.00 92.44 88 GLU A C 1
ATOM 691 O O . GLU A 1 88 ? -9.765 9.192 37.936 1.00 92.44 88 GLU A O 1
ATOM 696 N N . TYR A 1 89 ? -9.166 8.121 36.056 1.00 90.88 89 TYR A N 1
ATOM 697 C CA . TYR A 1 89 ? -7.786 8.600 36.076 1.00 90.88 89 TYR A CA 1
ATOM 698 C C . TYR A 1 89 ? -7.708 10.125 35.908 1.00 90.88 89 TYR A C 1
ATOM 700 O O . TYR A 1 89 ? -7.017 10.791 36.677 1.00 90.88 89 TYR A O 1
ATOM 708 N N . GLU A 1 90 ? -8.448 10.683 34.947 1.00 93.31 90 GLU A N 1
ATOM 709 C CA . GLU A 1 90 ? -8.478 12.126 34.681 1.00 93.31 90 GLU A CA 1
ATOM 710 C C . GLU A 1 90 ? -9.052 12.915 35.870 1.00 93.31 90 GLU A C 1
ATOM 712 O O . GLU A 1 90 ? -8.507 13.954 36.245 1.00 93.31 90 GLU A O 1
ATOM 717 N N . ALA A 1 91 ? -10.091 12.388 36.527 1.00 90.25 91 ALA A N 1
ATOM 718 C CA . ALA A 1 91 ? -10.662 12.995 37.728 1.00 90.25 91 ALA A CA 1
ATOM 719 C C . ALA A 1 91 ? -9.663 13.034 38.901 1.00 90.25 91 ALA A C 1
ATOM 721 O O . ALA A 1 91 ? -9.493 14.084 39.520 1.00 90.25 91 ALA A O 1
ATOM 722 N N . ASN A 1 92 ? -8.963 11.925 39.169 1.00 88.19 92 ASN A N 1
ATOM 723 C CA . ASN A 1 92 ? -7.945 11.868 40.227 1.00 88.19 92 ASN A CA 1
ATOM 724 C C . ASN A 1 92 ? -6.742 12.780 39.927 1.00 88.19 92 ASN A C 1
ATOM 726 O O . ASN A 1 92 ? -6.184 13.394 40.835 1.00 88.19 92 ASN A O 1
ATOM 730 N N . ALA A 1 93 ? -6.334 12.884 38.658 1.00 88.75 93 ALA A N 1
ATOM 731 C CA . ALA A 1 93 ? -5.246 13.772 38.256 1.00 88.75 93 ALA A CA 1
ATOM 732 C C . ALA A 1 93 ? -5.604 15.250 38.494 1.00 88.75 93 ALA A C 1
ATOM 734 O O . ALA A 1 93 ? -4.788 15.998 39.030 1.00 88.75 93 ALA A O 1
ATOM 735 N N . ALA A 1 94 ? -6.835 15.655 38.161 1.00 87.12 94 ALA A N 1
ATOM 736 C CA . ALA A 1 94 ? -7.318 17.015 38.399 1.00 87.12 94 ALA A CA 1
ATOM 737 C C . ALA A 1 94 ? -7.397 17.361 39.897 1.00 87.12 94 ALA A C 1
ATOM 739 O O . ALA A 1 94 ? -7.095 18.490 40.288 1.00 87.12 94 ALA A O 1
ATOM 740 N N . GLU A 1 95 ? -7.772 16.396 40.740 1.00 84.94 95 GLU A N 1
ATOM 741 C CA . GLU A 1 95 ? -7.768 16.558 42.197 1.00 84.94 95 GLU A CA 1
ATOM 742 C C . GLU A 1 95 ? -6.343 16.792 42.716 1.00 84.94 95 GLU A C 1
ATOM 744 O O . GLU A 1 95 ? -6.097 17.804 43.373 1.00 84.94 95 GLU A O 1
ATOM 749 N N . TYR A 1 96 ? -5.379 15.960 42.310 1.00 82.12 96 TYR A N 1
ATOM 750 C CA . TYR A 1 96 ? -3.976 16.102 42.713 1.00 82.12 96 TYR A CA 1
ATOM 751 C C . TYR A 1 96 ? -3.347 17.427 42.242 1.00 82.12 96 TYR A C 1
ATOM 753 O O . TYR A 1 96 ? -2.610 18.081 42.984 1.00 82.12 96 TYR A O 1
ATOM 761 N N . GLU A 1 97 ? -3.657 17.874 41.021 1.00 81.88 97 GLU A N 1
ATOM 762 C CA . GLU A 1 97 ? -3.246 19.198 40.532 1.00 81.88 97 GLU A CA 1
ATOM 763 C C . GLU A 1 97 ? -3.877 20.336 41.344 1.00 81.88 97 GLU A C 1
ATOM 765 O O . GLU A 1 97 ? -3.233 21.357 41.587 1.00 81.88 97 GLU A O 1
ATOM 770 N N . SER A 1 98 ? -5.124 20.177 41.791 1.00 78.38 98 SER A N 1
ATOM 771 C CA . SER A 1 98 ? -5.789 21.183 42.622 1.00 78.38 98 SER A CA 1
ATOM 772 C C . SER A 1 98 ? -5.231 21.238 44.049 1.00 78.38 98 SER A C 1
ATOM 774 O O . SER A 1 98 ? -5.047 22.334 44.580 1.00 78.38 98 SER A O 1
ATOM 776 N N . GLU A 1 99 ? -4.887 20.089 44.639 1.00 70.94 99 GLU A N 1
ATOM 777 C CA . GLU A 1 99 ? -4.270 19.992 45.965 1.00 70.94 99 GLU A CA 1
ATOM 778 C C . GLU A 1 99 ? -2.855 20.576 45.950 1.00 70.94 99 GLU A C 1
ATOM 780 O O . GLU A 1 99 ? -2.551 21.481 46.729 1.00 70.94 99 GLU A O 1
ATOM 785 N N . THR A 1 100 ? -2.026 20.168 44.986 1.00 63.44 100 THR A N 1
ATOM 786 C CA . THR A 1 100 ? -0.661 20.701 44.831 1.00 63.44 100 THR A CA 1
ATOM 787 C C . THR A 1 100 ? -0.656 22.196 44.521 1.00 63.44 100 THR A C 1
ATOM 789 O O . THR A 1 100 ? 0.132 22.938 45.100 1.00 63.44 100 THR A O 1
ATOM 792 N N . LYS A 1 101 ? -1.593 22.691 43.703 1.00 58.94 101 LYS A N 1
ATOM 793 C CA . LYS A 1 101 ? -1.728 24.132 43.439 1.00 58.94 101 LYS A CA 1
ATOM 794 C C . LYS A 1 101 ? -2.241 24.924 44.644 1.00 58.94 101 LYS A C 1
ATOM 796 O O . LYS A 1 101 ? -1.965 26.120 44.736 1.00 58.94 101 LYS A O 1
ATOM 801 N N . SER A 1 102 ? -2.972 24.287 45.560 1.00 55.16 102 SER A N 1
ATOM 802 C CA . SER A 1 102 ? -3.400 24.916 46.815 1.00 55.16 102 SER A CA 1
ATOM 803 C C . SER A 1 102 ? -2.268 25.021 47.845 1.00 55.16 102 SER A C 1
ATOM 805 O O . SER A 1 102 ? -2.281 25.942 48.660 1.00 55.16 102 SER A O 1
ATOM 807 N N . GLU A 1 103 ? -1.258 24.147 47.763 1.00 51.47 103 GLU A N 1
ATOM 808 C CA . GLU A 1 103 ? -0.088 24.148 48.653 1.00 51.47 103 GLU A CA 1
ATOM 809 C C . GLU A 1 103 ? 1.134 24.897 48.079 1.00 51.47 103 GLU A C 1
ATOM 811 O O . GLU A 1 103 ? 2.047 25.231 48.831 1.00 51.47 103 GLU A O 1
ATOM 816 N N . THR A 1 104 ? 1.144 25.2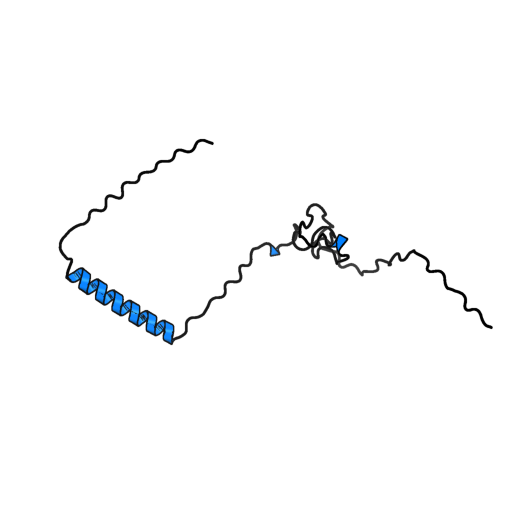45 46.784 1.00 49.00 104 THR A N 1
ATOM 817 C CA . THR A 1 104 ? 2.215 26.030 46.130 1.00 49.00 104 THR A CA 1
ATOM 818 C C . THR A 1 104 ? 1.739 27.408 45.648 1.00 49.00 104 THR A C 1
ATOM 820 O O . THR A 1 104 ? 2.058 27.839 44.539 1.00 49.00 104 THR A O 1
ATOM 823 N N . SER A 1 105 ? 0.939 28.107 46.454 1.00 43.72 105 SER A N 1
ATOM 824 C CA . SER A 1 105 ? 0.610 29.520 46.217 1.00 43.72 105 SER A CA 1
ATOM 825 C C . SER A 1 105 ? 1.590 30.446 46.948 1.00 43.72 105 SER A C 1
ATOM 827 O O . SER A 1 105 ? 1.169 31.291 47.731 1.00 43.72 105 SER A O 1
ATOM 829 N N . ASP A 1 106 ? 2.881 30.296 46.678 1.00 46.03 106 ASP A N 1
ATOM 830 C CA . ASP A 1 106 ? 3.866 31.371 46.811 1.00 46.03 106 ASP A CA 1
ATOM 831 C C . ASP A 1 106 ? 4.854 31.224 45.641 1.00 46.03 106 ASP A C 1
ATOM 833 O O . ASP A 1 106 ? 5.056 30.115 45.149 1.00 46.03 106 ASP A O 1
ATOM 837 N N . GLU A 1 107 ? 5.322 32.367 45.146 1.00 53.09 107 GLU A N 1
ATOM 838 C CA . GLU A 1 107 ? 6.022 32.660 43.883 1.00 53.09 107 GLU A CA 1
ATOM 839 C C . GLU A 1 107 ? 6.977 31.554 43.338 1.00 53.09 107 GLU A C 1
ATOM 841 O O . GLU A 1 107 ? 7.564 30.781 44.080 1.00 53.09 107 GLU A O 1
ATOM 846 N N . GLU A 1 108 ? 7.203 31.368 42.033 1.00 50.97 108 GLU A N 1
ATOM 847 C CA . GLU A 1 108 ? 7.852 32.318 41.124 1.00 50.97 108 GLU A CA 1
ATOM 848 C C . GLU A 1 108 ? 7.654 31.913 39.655 1.00 50.97 108 GLU A C 1
ATOM 850 O O . G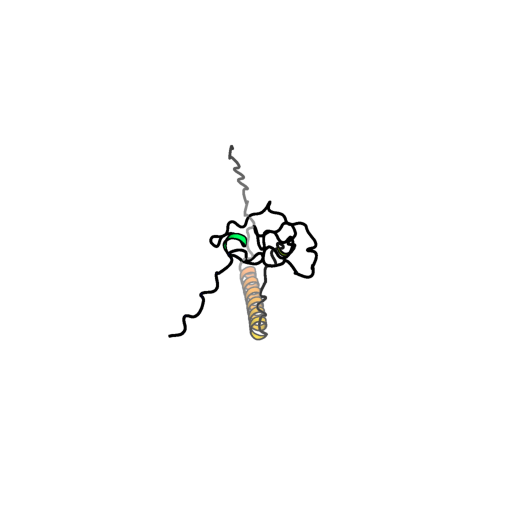LU A 1 108 ? 7.526 30.741 39.291 1.00 50.97 108 GLU A O 1
ATOM 855 N N . LYS A 1 109 ? 7.610 32.932 38.800 1.00 52.34 109 LYS A N 1
ATOM 856 C CA . LYS A 1 109 ? 7.420 32.844 37.357 1.00 52.34 109 LYS A CA 1
ATOM 857 C C . LYS A 1 109 ? 8.705 33.317 36.694 1.00 52.34 109 LYS A C 1
ATOM 859 O O . LYS A 1 109 ? 8.735 34.434 36.198 1.00 52.34 109 LYS A O 1
ATOM 864 N N . ASP A 1 110 ? 9.720 32.466 36.643 1.00 51.44 110 ASP A N 1
ATOM 865 C CA . ASP A 1 110 ? 10.958 32.771 35.927 1.00 51.44 110 ASP A CA 1
ATOM 866 C C . ASP A 1 110 ? 11.510 31.519 35.251 1.00 51.44 110 ASP A C 1
ATOM 868 O O . ASP A 1 110 ? 12.208 30.718 35.857 1.00 51.44 110 ASP A O 1
ATOM 872 N N . GLU A 1 111 ? 11.220 31.372 33.960 1.00 48.50 111 GLU A N 1
ATOM 873 C CA . GLU A 1 111 ? 12.002 30.522 33.062 1.00 48.50 111 GLU A CA 1
ATOM 874 C C . GLU A 1 111 ? 12.277 31.358 31.800 1.00 48.50 111 GLU A C 1
ATOM 876 O O . GLU A 1 111 ? 11.517 31.363 30.826 1.00 48.50 111 GLU A O 1
ATOM 881 N N . ASP A 1 112 ? 13.353 32.147 31.867 1.00 53.56 112 ASP A N 1
ATOM 882 C CA . ASP A 1 112 ? 14.007 32.780 30.722 1.00 53.56 112 ASP A CA 1
ATOM 883 C C . ASP A 1 112 ? 14.548 31.671 29.809 1.00 53.56 112 ASP A C 1
ATOM 885 O O . ASP A 1 112 ? 15.632 31.124 30.009 1.00 53.56 112 ASP A O 1
ATOM 889 N N . SER A 1 113 ? 13.756 31.281 28.810 1.00 59.41 113 SER A N 1
ATOM 890 C CA . SER A 1 113 ? 14.207 30.354 27.774 1.00 59.41 113 SER A CA 1
ATOM 891 C C . SER A 1 113 ? 15.048 31.122 26.753 1.00 59.41 113 SER A C 1
ATOM 893 O O . SER A 1 113 ? 14.575 31.474 25.669 1.00 59.41 113 SER A O 1
ATOM 895 N N . SER A 1 114 ? 16.307 31.377 27.116 1.00 56.56 114 SER A N 1
ATOM 896 C CA . SER A 1 114 ? 17.351 31.867 26.217 1.00 56.56 114 SER A CA 1
ATOM 897 C C . SER A 1 114 ? 17.428 30.987 24.961 1.00 56.56 114 SER A C 1
ATOM 899 O O . SER A 1 114 ? 17.758 29.802 25.001 1.00 56.56 114 SER A O 1
ATOM 901 N N . SER A 1 115 ? 17.060 31.578 23.826 1.00 58.09 115 SER A N 1
ATOM 902 C CA . SER A 1 115 ? 17.132 30.972 22.501 1.00 58.09 115 SER A CA 1
ATOM 903 C C . SER A 1 115 ? 18.559 31.103 21.957 1.00 58.09 115 SER A C 1
ATOM 905 O O . SER A 1 115 ? 18.862 32.063 21.247 1.00 58.09 115 SER A O 1
ATOM 907 N N . ASP A 1 116 ? 19.423 30.124 22.235 1.00 57.28 116 ASP A N 1
ATOM 908 C CA . ASP A 1 116 ? 20.707 29.974 21.539 1.00 57.28 116 ASP A CA 1
ATOM 909 C C . ASP A 1 116 ? 20.475 29.298 20.176 1.00 57.28 116 ASP A C 1
ATOM 911 O O . ASP A 1 116 ? 20.395 28.076 20.048 1.00 57.28 116 ASP A O 1
ATOM 915 N N . SER A 1 117 ? 20.281 30.115 19.140 1.00 53.19 117 SER A N 1
ATOM 916 C CA . SER A 1 117 ? 20.325 29.661 17.747 1.00 53.19 117 SER A CA 1
ATOM 917 C C . SER A 1 117 ? 21.745 29.819 17.216 1.00 53.19 117 SER A C 1
ATOM 919 O O . SER A 1 117 ? 22.065 30.795 16.540 1.00 53.19 117 SER A O 1
ATOM 921 N N . SER A 1 118 ? 22.593 28.837 17.510 1.00 64.81 118 SER A N 1
ATOM 922 C CA . SER A 1 118 ? 23.863 28.642 16.812 1.00 64.81 118 SER A CA 1
ATOM 923 C C . SER A 1 118 ? 23.613 27.867 15.514 1.00 64.81 118 SER A C 1
ATOM 925 O O . SER A 1 118 ? 23.531 26.640 15.502 1.00 64.81 118 SER A O 1
ATOM 927 N N . SER A 1 119 ? 23.458 28.592 14.405 1.00 59.44 119 SER A N 1
ATOM 928 C CA . SER A 1 119 ? 23.440 28.027 13.052 1.00 59.44 119 SER A CA 1
ATOM 929 C C . SER A 1 119 ? 24.729 28.394 12.317 1.00 59.44 119 SER A C 1
ATOM 931 O O . SER A 1 119 ? 24.803 29.429 11.660 1.00 59.44 119 SER A O 1
ATOM 933 N N . GLU A 1 120 ? 25.727 27.516 12.422 1.00 72.25 120 GLU A N 1
ATOM 934 C CA . GLU A 1 120 ? 26.887 27.438 11.531 1.00 72.25 120 GLU A CA 1
ATOM 935 C C . GLU A 1 120 ? 26.895 26.053 10.875 1.00 72.25 120 GLU A C 1
ATOM 937 O O . GLU A 1 120 ? 27.112 25.040 11.537 1.00 72.25 120 GLU A O 1
ATOM 942 N N . SER A 1 121 ? 26.673 26.007 9.563 1.00 66.75 121 SER A N 1
ATOM 943 C CA . SER A 1 121 ? 27.217 24.938 8.727 1.00 66.75 121 SER A CA 1
ATOM 944 C C . SER A 1 121 ? 27.285 25.401 7.274 1.00 66.75 121 SER A C 1
ATOM 946 O O . SER A 1 121 ? 26.282 25.399 6.558 1.00 66.75 121 SER A O 1
ATOM 948 N N . ASP A 1 122 ? 28.495 25.798 6.884 1.00 67.62 122 ASP A N 1
ATOM 949 C CA . ASP A 1 122 ? 29.033 25.779 5.526 1.00 67.62 122 ASP A CA 1
ATOM 950 C C . ASP A 1 122 ? 28.780 24.419 4.850 1.00 67.62 122 ASP A C 1
ATOM 952 O O . ASP A 1 122 ? 29.267 23.391 5.333 1.00 67.62 122 ASP A O 1
ATOM 956 N N . PHE A 1 123 ? 28.074 24.425 3.714 1.00 55.28 123 PHE A N 1
ATOM 957 C CA . PHE A 1 123 ? 28.389 23.581 2.555 1.00 55.28 123 PHE A CA 1
ATOM 958 C C . PHE A 1 123 ? 27.743 24.114 1.269 1.00 55.28 123 PHE A C 1
ATOM 960 O O . PHE A 1 123 ? 26.518 24.374 1.284 1.00 55.28 123 PHE A O 1
#